Protein AF-A0A2V9KMK6-F1 (afdb_monomer)

Solvent-accessible surface area (backbone atoms only — not comparable to full-atom values): 5082 Å² total; per-residue (Å²): 131,66,86,39,55,46,69,76,48,71,50,78,42,58,88,82,73,81,86,48,68,18,44,37,36,40,30,64,35,31,62,52,82,51,69,84,76,52,74,57,59,44,74,44,82,66,5,45,55,98,86,40,67,31,69,49,67,69,80,91,53,47,75,28,72,60,43,34,29,47,50,76,83,81,85,50,72,45,81,51,63,88,114

Structure (mmCIF, N/CA/C/O backbone):
data_AF-A0A2V9KMK6-F1
#
_entry.id   AF-A0A2V9KMK6-F1
#
loop_
_atom_site.group_PDB
_atom_site.id
_atom_site.type_symbol
_atom_site.label_atom_id
_atom_site.label_alt_id
_atom_site.label_comp_id
_atom_site.label_asym_id
_atom_site.label_entity_id
_atom_site.label_seq_id
_atom_site.pdbx_PDB_ins_code
_atom_site.Cartn_x
_atom_site.Cartn_y
_atom_site.Cartn_z
_atom_site.occupancy
_atom_site.B_iso_or_equiv
_atom_site.auth_seq_id
_atom_site.auth_comp_id
_atom_site.auth_asym_id
_atom_site.auth_atom_id
_atom_site.pdbx_PDB_model_num
ATOM 1 N N . GLY A 1 1 ? -4.016 9.648 -0.265 1.00 51.44 1 GLY A N 1
ATOM 2 C CA . GLY A 1 1 ? -2.958 8.631 -0.402 1.00 51.44 1 GLY A CA 1
ATOM 3 C C . GLY A 1 1 ? -1.652 9.328 -0.701 1.00 51.44 1 GLY A C 1
ATOM 4 O O . GLY A 1 1 ? -1.686 10.311 -1.433 1.00 51.44 1 GLY A O 1
ATOM 5 N N . ASP A 1 2 ? -0.546 8.875 -0.109 1.00 61.34 2 ASP A N 1
ATOM 6 C CA . ASP A 1 2 ? 0.795 9.358 -0.468 1.00 61.34 2 ASP A CA 1
ATOM 7 C C . ASP A 1 2 ? 1.091 8.942 -1.925 1.00 61.34 2 ASP A C 1
ATOM 9 O O . ASP A 1 2 ? 1.021 7.746 -2.223 1.00 61.34 2 ASP A O 1
ATOM 13 N N . PRO A 1 3 ? 1.378 9.883 -2.846 1.00 59.44 3 PRO A N 1
ATOM 14 C CA . PRO A 1 3 ? 1.699 9.568 -4.239 1.00 59.44 3 PRO A CA 1
ATOM 15 C C . PRO A 1 3 ? 2.966 8.714 -4.408 1.00 59.44 3 PRO A C 1
ATOM 17 O O . PRO A 1 3 ? 3.195 8.211 -5.504 1.00 59.44 3 PRO A O 1
ATOM 20 N N . ALA A 1 4 ? 3.768 8.526 -3.354 1.00 65.06 4 ALA A N 1
ATOM 21 C CA . ALA A 1 4 ? 4.899 7.599 -3.345 1.00 65.06 4 ALA A CA 1
ATOM 22 C C . ALA A 1 4 ? 4.484 6.121 -3.469 1.00 65.06 4 ALA A C 1
ATOM 24 O O . ALA A 1 4 ? 5.286 5.291 -3.892 1.00 65.06 4 ALA A O 1
ATOM 25 N N . HIS A 1 5 ? 3.258 5.770 -3.065 1.00 72.56 5 HIS A N 1
ATOM 26 C CA . HIS A 1 5 ? 2.853 4.376 -2.891 1.00 72.56 5 HIS A CA 1
ATOM 27 C C . HIS A 1 5 ? 1.866 3.929 -3.968 1.00 72.56 5 HIS A C 1
ATOM 29 O O . HIS A 1 5 ? 0.749 4.450 -4.084 1.00 72.56 5 HIS A O 1
ATOM 35 N N . TRP A 1 6 ? 2.252 2.903 -4.730 1.00 77.88 6 TRP A N 1
ATOM 36 C CA . TRP A 1 6 ? 1.358 2.275 -5.695 1.00 77.88 6 TRP A CA 1
ATOM 37 C C . TRP A 1 6 ? 0.471 1.227 -5.013 1.00 77.88 6 TRP A C 1
ATOM 39 O O . TRP A 1 6 ? 0.753 0.023 -5.026 1.00 77.88 6 TRP A O 1
ATOM 49 N N . ASN A 1 7 ? -0.628 1.713 -4.433 1.00 83.50 7 ASN A N 1
ATOM 50 C CA .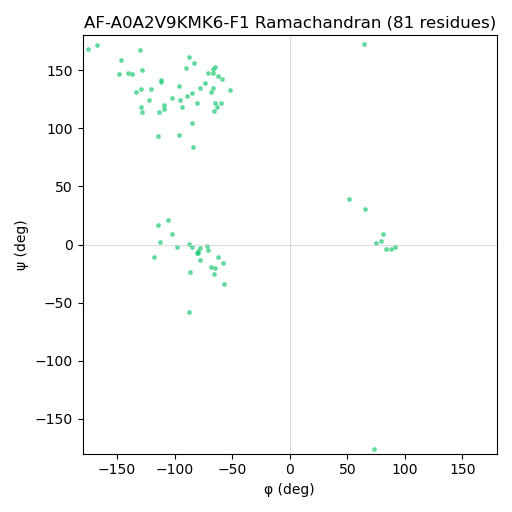 ASN A 1 7 ? -1.652 0.873 -3.817 1.00 83.50 7 ASN A CA 1
ATOM 51 C C . ASN A 1 7 ? -2.388 0.080 -4.907 1.00 83.50 7 ASN A C 1
ATOM 53 O O . ASN A 1 7 ? -2.810 0.644 -5.918 1.00 83.50 7 ASN A O 1
ATOM 57 N N . THR A 1 8 ? -2.541 -1.226 -4.704 1.00 87.38 8 THR A N 1
ATOM 58 C CA . THR A 1 8 ? -3.168 -2.143 -5.677 1.00 87.38 8 THR A CA 1
ATOM 59 C C . THR A 1 8 ? -4.431 -2.813 -5.162 1.00 87.38 8 THR A C 1
ATOM 61 O O . THR A 1 8 ? -5.176 -3.391 -5.950 1.00 87.38 8 THR A O 1
ATOM 64 N N . GLY A 1 9 ? -4.717 -2.691 -3.868 1.00 92.25 9 GLY A N 1
ATOM 65 C CA . GLY A 1 9 ? -5.955 -3.178 -3.282 1.00 92.25 9 GLY A CA 1
ATOM 66 C C . GLY A 1 9 ? -6.081 -2.809 -1.814 1.00 92.25 9 GLY A C 1
ATOM 67 O O . GLY A 1 9 ? -5.119 -2.374 -1.181 1.00 92.25 9 GLY A O 1
ATOM 68 N N . CYS A 1 10 ? -7.277 -2.997 -1.273 1.00 95.69 10 CYS A N 1
ATOM 69 C CA . CYS A 1 10 ? -7.548 -2.888 0.151 1.00 95.69 10 CYS A CA 1
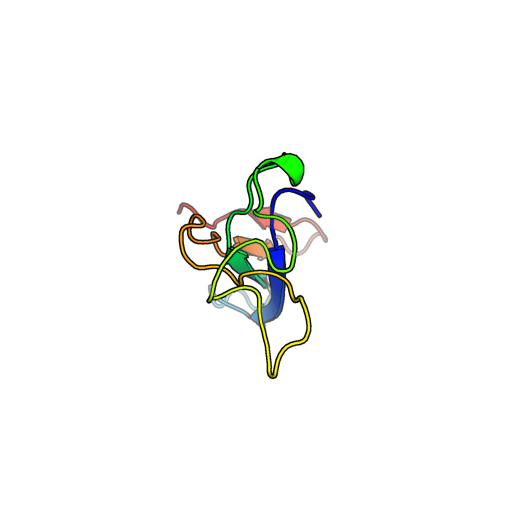ATOM 70 C C . CYS A 1 10 ? -8.635 -3.882 0.568 1.00 95.69 10 CYS A C 1
ATOM 72 O O . CYS A 1 10 ? -9.407 -4.359 -0.267 1.00 95.69 10 CYS A O 1
ATOM 74 N N . ALA A 1 11 ? -8.671 -4.201 1.858 1.00 97.19 11 ALA A N 1
ATOM 75 C CA . ALA A 1 11 ? -9.691 -5.047 2.462 1.00 97.19 11 ALA A CA 1
ATOM 76 C C . ALA A 1 11 ? -9.946 -4.614 3.908 1.00 97.19 11 ALA A C 1
ATOM 78 O O . ALA A 1 11 ? -9.021 -4.185 4.599 1.00 97.19 11 ALA A O 1
ATOM 79 N N . PHE A 1 12 ? -11.194 -4.761 4.353 1.00 97.75 12 PHE A N 1
ATOM 80 C CA . PHE A 1 12 ? -11.540 -4.677 5.767 1.00 97.75 12 PHE A CA 1
ATOM 81 C C . PHE A 1 12 ? -11.435 -6.064 6.400 1.00 97.75 12 PHE A C 1
ATOM 83 O O . PHE A 1 12 ? -12.017 -7.017 5.876 1.00 97.75 12 PHE A O 1
ATOM 90 N N . ILE A 1 13 ? -10.690 -6.169 7.497 1.00 96.81 13 ILE A N 1
ATOM 91 C CA . ILE A 1 13 ? -10.449 -7.410 8.244 1.00 96.81 13 ILE A CA 1
ATOM 92 C C . ILE A 1 13 ? -10.475 -7.103 9.741 1.00 96.81 13 ILE A C 1
ATOM 94 O O . ILE A 1 13 ? -10.081 -6.017 10.126 1.00 96.81 13 ILE A O 1
ATOM 98 N N . ASP A 1 14 ? -10.927 -8.033 10.573 1.00 97.56 14 ASP A N 1
ATOM 99 C CA . ASP A 1 14 ? -10.774 -7.952 12.034 1.00 97.56 14 ASP A CA 1
ATOM 100 C C . ASP A 1 14 ? -9.525 -8.770 12.395 1.00 97.56 14 ASP A C 1
ATOM 102 O O . ASP A 1 14 ? -9.588 -10.003 12.416 1.00 97.56 14 ASP A O 1
ATOM 106 N N . TYR A 1 15 ? -8.360 -8.117 12.505 1.00 96.06 15 TYR A N 1
ATOM 107 C CA . TYR A 1 15 ? -7.084 -8.848 12.618 1.00 96.06 15 TYR A CA 1
ATOM 108 C C . TYR A 1 15 ? -6.729 -9.221 14.061 1.00 96.06 15 TYR A C 1
ATOM 110 O O . TYR A 1 15 ? -5.947 -10.156 14.261 1.00 96.06 15 TYR A O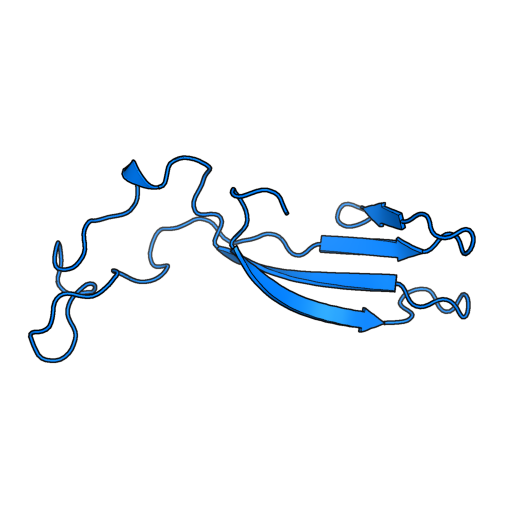 1
ATOM 118 N N . ASP A 1 16 ? -7.262 -8.496 15.047 1.00 96.12 16 ASP A N 1
ATOM 119 C CA . ASP A 1 16 ? -6.967 -8.690 16.470 1.00 96.12 16 ASP A CA 1
ATOM 120 C C . ASP A 1 16 ? -8.154 -9.218 17.293 1.00 96.12 16 ASP A C 1
ATOM 122 O O . ASP A 1 16 ? -8.002 -9.489 18.487 1.00 96.12 16 ASP A O 1
ATOM 126 N N . HIS A 1 17 ? -9.287 -9.473 16.633 1.00 96.75 17 HIS A N 1
ATOM 127 C CA . HIS A 1 17 ? -10.508 -10.045 17.198 1.00 96.75 17 HIS A CA 1
ATOM 128 C C . HIS A 1 17 ? -11.186 -9.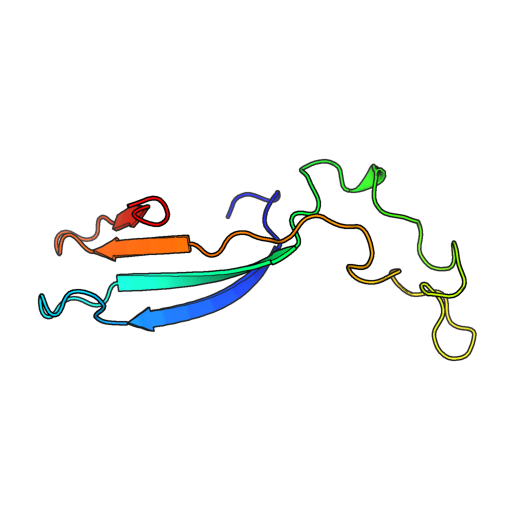144 18.236 1.00 96.75 17 HIS A C 1
ATOM 130 O O . HIS A 1 17 ? -11.833 -9.636 19.169 1.00 96.75 17 HIS A O 1
ATOM 136 N N . ASP A 1 18 ? -11.058 -7.828 18.092 1.00 97.38 18 ASP A N 1
ATOM 137 C CA . ASP A 1 18 ? -11.724 -6.859 18.958 1.00 97.38 18 ASP A CA 1
ATOM 138 C C . ASP A 1 18 ? -13.173 -6.537 18.523 1.00 97.38 18 ASP A C 1
ATOM 140 O O . ASP A 1 18 ? -13.882 -5.780 19.204 1.00 97.38 18 ASP A O 1
ATOM 144 N N . GLY A 1 19 ? -13.625 -7.138 17.413 1.00 97.44 19 GLY A N 1
ATOM 145 C CA . GLY A 1 19 ? -14.952 -6.958 16.832 1.00 97.44 19 GLY A CA 1
ATOM 146 C C . GLY A 1 19 ? -15.100 -5.694 15.980 1.00 97.44 19 GLY A C 1
ATOM 147 O O . GLY A 1 19 ? -16.222 -5.353 15.588 1.00 97.44 19 GLY A O 1
ATOM 148 N N . ARG A 1 20 ? -14.006 -4.984 15.695 1.00 97.50 20 ARG A N 1
ATOM 149 C CA . ARG A 1 20 ? -13.947 -3.807 14.826 1.00 97.50 20 ARG A CA 1
ATOM 150 C C . ARG A 1 20 ? -13.171 -4.160 13.563 1.00 97.50 20 ARG A C 1
ATOM 152 O O . ARG A 1 20 ? -12.179 -4.867 13.578 1.00 97.50 20 ARG A O 1
ATOM 159 N N . LEU A 1 21 ? -13.655 -3.665 12.426 1.00 97.94 21 LEU A N 1
ATOM 160 C CA . LEU A 1 21 ? -12.958 -3.872 11.160 1.00 97.94 21 LEU A CA 1
ATOM 161 C C . LEU A 1 21 ? -11.802 -2.879 11.029 1.00 97.94 21 LEU A C 1
ATOM 163 O O . LEU A 1 21 ? -12.019 -1.662 11.010 1.00 97.94 21 LEU A O 1
ATOM 167 N N . ASP A 1 22 ? -10.606 -3.426 10.871 1.00 98.19 22 ASP A N 1
ATOM 168 C CA . ASP A 1 22 ? -9.362 -2.757 10.520 1.00 98.19 22 ASP A CA 1
ATOM 169 C C . ASP A 1 22 ? -9.203 -2.661 9.001 1.00 98.19 22 ASP A C 1
ATOM 171 O O . ASP A 1 22 ? -9.835 -3.391 8.231 1.00 98.19 22 ASP A O 1
ATOM 175 N N . LEU A 1 23 ? -8.336 -1.756 8.545 1.00 97.25 23 LEU A N 1
ATOM 176 C CA . LEU A 1 23 ? -8.083 -1.540 7.122 1.00 97.25 23 LEU A CA 1
ATOM 177 C C . LEU A 1 23 ? -6.698 -2.057 6.732 1.00 97.25 23 LEU A C 1
ATOM 179 O O . LEU A 1 23 ? -5.675 -1.503 7.131 1.00 97.25 23 LEU A O 1
ATOM 183 N N . PHE A 1 24 ? -6.666 -3.062 5.864 1.00 96.50 24 PHE A N 1
ATOM 184 C CA . PHE A 1 24 ? -5.454 -3.502 5.182 1.00 96.50 24 PHE A CA 1
ATOM 185 C C . PHE A 1 24 ? -5.352 -2.863 3.793 1.00 96.50 24 PHE A C 1
ATOM 187 O O . PHE A 1 24 ? -6.330 -2.831 3.040 1.00 96.50 24 PHE A O 1
ATOM 194 N N . VAL A 1 25 ? -4.160 -2.395 3.419 1.00 94.94 25 VAL A N 1
ATOM 195 C CA . VAL A 1 25 ? -3.873 -1.787 2.115 1.00 94.94 25 VAL A CA 1
ATOM 196 C C . VAL A 1 25 ? -2.643 -2.443 1.489 1.00 94.94 25 VAL A C 1
ATOM 198 O O . VAL A 1 25 ? -1.535 -2.375 2.024 1.00 94.94 25 VAL A O 1
AT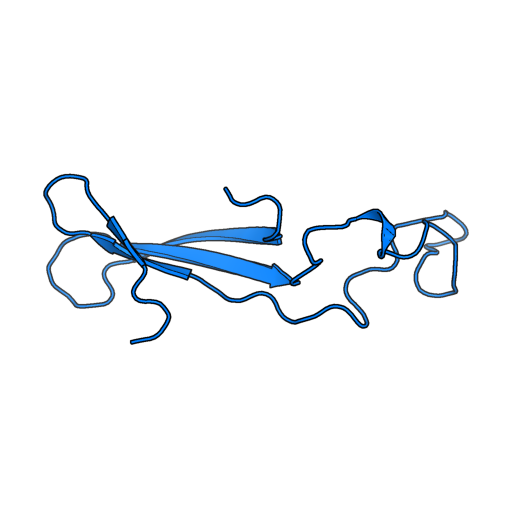OM 201 N N . ALA A 1 26 ? -2.839 -3.064 0.327 1.00 92.44 26 ALA A N 1
ATOM 202 C CA . ALA A 1 26 ? -1.791 -3.72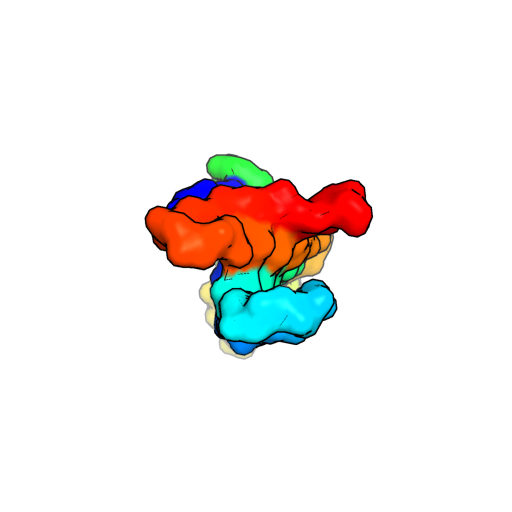7 -0.433 1.00 92.44 26 ALA A CA 1
ATOM 203 C C . ALA A 1 26 ? -1.043 -2.732 -1.328 1.00 92.44 26 ALA A C 1
ATOM 205 O O . ALA A 1 26 ? -1.660 -2.019 -2.126 1.00 92.44 26 ALA A O 1
ATOM 206 N N . ASN A 1 27 ? 0.288 -2.749 -1.269 1.00 89.81 27 ASN A N 1
ATOM 207 C CA . ASN A 1 27 ? 1.155 -1.941 -2.122 1.00 89.81 27 ASN A CA 1
ATOM 208 C C . ASN A 1 27 ? 2.076 -2.807 -2.952 1.00 89.81 27 ASN A C 1
ATOM 210 O O . ASN A 1 27 ? 2.713 -3.728 -2.451 1.00 89.81 27 ASN A O 1
ATOM 214 N N . TYR A 1 28 ? 2.162 -2.475 -4.235 1.00 84.50 28 TYR A N 1
ATOM 215 C CA . TYR A 1 28 ? 2.866 -3.311 -5.192 1.00 84.50 28 TYR A CA 1
ATOM 216 C C . TYR A 1 28 ? 4.352 -2.986 -5.280 1.00 84.50 28 TYR A C 1
ATOM 218 O O . TYR A 1 28 ? 5.198 -3.842 -5.036 1.00 84.50 28 TYR A O 1
ATOM 226 N N . VAL A 1 29 ? 4.681 -1.740 -5.602 1.00 84.12 29 VAL A N 1
ATOM 227 C CA . VAL A 1 29 ? 6.066 -1.287 -5.726 1.00 84.12 29 VAL A CA 1
ATOM 228 C C . VAL A 1 29 ? 6.235 0.072 -5.083 1.00 84.12 29 VAL A C 1
ATOM 230 O O . VAL A 1 29 ? 5.331 0.910 -5.122 1.00 84.12 29 VAL A O 1
ATOM 233 N N . ASP A 1 30 ? 7.419 0.275 -4.528 1.00 78.44 30 ASP A N 1
ATOM 234 C CA . ASP A 1 30 ? 7.917 1.595 -4.197 1.00 78.44 30 ASP A CA 1
ATOM 235 C C . ASP A 1 30 ? 8.562 2.173 -5.462 1.00 78.44 30 ASP A C 1
ATOM 237 O O . ASP A 1 30 ? 9.631 1.741 -5.905 1.00 78.44 30 ASP A O 1
ATOM 241 N N . GLN A 1 31 ? 7.851 3.103 -6.099 1.00 70.12 31 GLN A N 1
ATOM 242 C CA . GLN A 1 31 ? 8.332 3.794 -7.299 1.00 70.12 31 GLN A CA 1
ATOM 243 C C . GLN A 1 31 ? 9.165 5.034 -6.955 1.00 70.12 31 GLN A C 1
ATOM 245 O O . GLN A 1 31 ? 9.625 5.729 -7.863 1.00 70.12 31 GLN A O 1
ATOM 250 N N . GLY A 1 32 ? 9.359 5.320 -5.663 1.00 63.75 32 GLY A N 1
ATOM 251 C CA . GLY A 1 32 ? 9.851 6.601 -5.187 1.00 63.75 32 GLY A CA 1
ATOM 252 C C . GLY A 1 32 ? 8.879 7.748 -5.489 1.00 63.75 32 GLY A C 1
ATOM 253 O O . GLY A 1 32 ? 7.884 7.611 -6.197 1.00 63.75 32 GLY A O 1
ATOM 254 N N . ARG A 1 33 ? 9.179 8.937 -4.958 1.00 63.31 33 ARG A N 1
ATOM 255 C CA . ARG A 1 33 ? 8.375 10.151 -5.210 1.00 63.31 33 ARG A CA 1
ATOM 256 C C . ARG A 1 33 ? 8.670 10.830 -6.550 1.00 63.31 33 ARG A C 1
ATOM 258 O O . ARG A 1 33 ? 7.974 11.779 -6.904 1.00 63.31 33 ARG A O 1
ATOM 265 N N . ASP A 1 34 ? 9.696 10.384 -7.278 1.00 71.38 34 ASP A N 1
ATOM 266 C CA . ASP A 1 34 ? 10.099 10.982 -8.552 1.00 71.38 34 ASP A CA 1
ATOM 267 C C . ASP A 1 34 ? 9.905 10.018 -9.725 1.00 71.38 34 ASP A C 1
ATOM 269 O O . ASP A 1 34 ? 10.793 9.254 -10.106 1.00 71.38 34 ASP A O 1
ATOM 273 N N . PHE A 1 35 ? 8.740 10.129 -10.362 1.00 71.56 35 PHE A N 1
ATOM 274 C CA . PHE A 1 35 ? 8.393 9.382 -11.570 1.00 71.56 35 PHE A CA 1
ATOM 275 C C . PHE A 1 35 ? 9.368 9.607 -12.739 1.00 71.56 35 PHE A C 1
ATOM 277 O O . PHE A 1 35 ? 9.370 8.813 -13.678 1.00 71.56 35 PHE A O 1
ATOM 284 N N . ARG A 1 36 ? 10.218 10.649 -12.713 1.00 70.81 36 ARG A N 1
ATOM 285 C CA . ARG A 1 36 ? 11.252 10.861 -13.744 1.00 70.81 36 ARG A CA 1
ATOM 286 C C . ARG A 1 36 ? 12.355 9.807 -13.710 1.00 70.81 36 ARG A C 1
ATOM 288 O O . ARG A 1 36 ? 13.055 9.655 -14.709 1.00 70.81 36 ARG A O 1
ATOM 295 N N . LEU A 1 37 ? 12.505 9.096 -12.593 1.00 73.94 37 LEU A N 1
ATOM 296 C CA . LEU A 1 37 ? 13.453 7.992 -12.453 1.00 73.94 37 LEU A CA 1
ATOM 297 C C . LEU A 1 37 ? 12.942 6.700 -13.104 1.00 73.94 37 LEU A C 1
ATOM 299 O O . LEU A 1 37 ? 13.723 5.773 -13.320 1.00 73.94 37 LEU A O 1
ATOM 303 N N . LEU A 1 38 ? 11.653 6.634 -13.452 1.00 79.75 38 LEU A N 1
ATOM 304 C CA . LEU A 1 38 ? 11.105 5.488 -14.162 1.00 79.75 38 LEU A CA 1
ATOM 305 C C . LEU A 1 38 ? 11.568 5.497 -15.627 1.00 79.75 38 LEU A C 1
ATOM 307 O O . LEU A 1 38 ? 11.572 6.550 -16.276 1.00 79.75 38 LEU A O 1
ATOM 311 N N . PRO A 1 39 ? 11.932 4.333 -16.193 1.00 83.12 39 PRO A N 1
ATOM 312 C CA . PRO A 1 39 ? 12.323 4.274 -17.590 1.00 83.12 39 PRO A CA 1
ATOM 313 C C . PRO A 1 39 ? 11.162 4.678 -18.509 1.00 83.12 39 PRO A C 1
ATOM 315 O O . PRO A 1 39 ? 9.990 4.396 -18.239 1.00 83.12 39 PRO A O 1
ATOM 318 N N . ARG A 1 40 ? 11.492 5.340 -19.621 1.00 85.94 40 ARG A N 1
ATOM 319 C CA . ARG A 1 40 ? 10.485 5.794 -20.588 1.00 85.94 40 ARG A CA 1
ATOM 320 C C . ARG A 1 40 ? 9.818 4.595 -21.272 1.00 85.94 40 ARG A C 1
ATOM 322 O O . ARG A 1 40 ? 10.489 3.598 -21.538 1.00 85.94 40 ARG A O 1
ATOM 329 N N . PRO A 1 41 ? 8.533 4.691 -21.649 1.00 88.62 41 PRO A N 1
ATOM 330 C CA . PRO A 1 41 ? 7.904 3.662 -22.464 1.00 88.62 41 PRO A CA 1
ATOM 331 C C . PRO A 1 41 ? 8.731 3.346 -23.717 1.00 88.62 41 PRO A C 1
ATOM 333 O O . PRO A 1 41 ? 9.211 4.252 -24.398 1.00 88.62 41 PRO A O 1
ATOM 336 N N . GLY A 1 42 ? 8.933 2.060 -24.002 1.00 90.06 42 GLY A N 1
ATOM 337 C CA . GLY A 1 42 ? 9.754 1.610 -25.129 1.00 90.06 42 GLY A CA 1
ATOM 338 C C . GLY A 1 42 ? 11.275 1.727 -24.963 1.00 90.06 42 GLY A C 1
ATOM 339 O O . GLY A 1 42 ? 11.983 1.338 -25.889 1.00 90.06 42 GLY A O 1
ATOM 340 N N . SER A 1 43 ? 11.801 2.197 -23.821 1.00 90.38 43 SER A N 1
ATOM 341 C CA . SER A 1 43 ? 13.249 2.411 -23.622 1.00 90.38 43 SER A CA 1
ATOM 342 C C . SER A 1 43 ? 14.084 1.131 -23.489 1.00 90.38 43 SER A C 1
ATOM 344 O O . SER A 1 43 ? 15.296 1.205 -23.310 1.00 90.38 43 SER A O 1
ATOM 346 N N . GLY A 1 44 ? 13.460 -0.044 -23.537 1.00 85.06 44 GLY A N 1
ATOM 347 C CA . GLY A 1 44 ? 14.134 -1.333 -23.441 1.00 85.06 44 GLY A CA 1
ATOM 348 C C . GLY A 1 4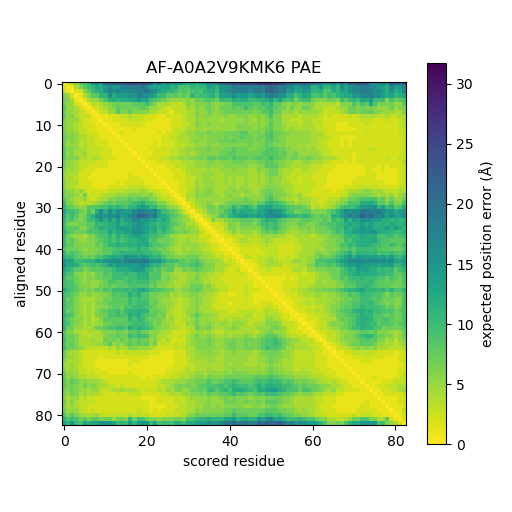4 ? 13.219 -2.488 -23.831 1.00 85.06 44 GLY A C 1
ATOM 349 O O . GLY A 1 44 ? 12.013 -2.313 -24.007 1.00 85.06 44 GLY A O 1
ATOM 350 N N . GLN A 1 45 ? 13.791 -3.690 -23.937 1.00 83.88 45 GLN A N 1
ATOM 351 C CA . GLN A 1 45 ? 13.075 -4.899 -24.367 1.00 83.88 45 GLN A CA 1
ATOM 352 C C . GLN A 1 45 ? 11.850 -5.218 -23.491 1.00 83.88 45 GLN A C 1
ATOM 354 O O . GLN A 1 45 ? 10.840 -5.692 -23.998 1.00 83.88 45 GLN A O 1
ATOM 359 N N . PHE A 1 46 ? 11.909 -4.921 -22.190 1.00 86.25 46 PHE A N 1
ATOM 360 C CA . PHE A 1 46 ? 10.792 -5.137 -21.260 1.00 86.25 46 PHE A CA 1
ATOM 361 C C . PHE A 1 46 ? 9.703 -4.056 -21.325 1.00 86.25 46 PHE A C 1
ATOM 363 O O . PHE A 1 46 ? 8.671 -4.191 -20.681 1.00 86.25 46 PHE A O 1
ATOM 370 N N . CYS A 1 47 ? 9.920 -2.998 -22.104 1.00 92.00 47 CYS A N 1
ATOM 371 C CA . CYS A 1 47 ? 9.023 -1.853 -22.259 1.00 92.00 47 CYS A CA 1
ATOM 372 C C . CYS A 1 47 ? 8.293 -1.892 -23.609 1.00 92.00 47 CYS A C 1
ATOM 374 O O . CYS A 1 47 ? 7.893 -0.859 -24.143 1.00 92.00 47 CYS A O 1
ATOM 376 N N . GLN A 1 48 ? 8.203 -3.071 -24.217 1.00 93.06 48 GLN A N 1
ATOM 377 C CA . GLN A 1 48 ? 7.635 -3.288 -25.538 1.00 93.06 48 GLN A CA 1
ATOM 378 C C . GLN A 1 48 ? 6.691 -4.485 -25.468 1.00 93.06 48 GLN A C 1
ATOM 380 O O . GLN A 1 48 ? 7.060 -5.547 -24.967 1.00 93.06 48 GLN A O 1
ATOM 385 N N . TYR A 1 49 ? 5.482 -4.340 -26.003 1.00 90.75 49 TYR A N 1
ATOM 386 C CA . TYR A 1 49 ? 4.541 -5.447 -26.154 1.00 90.75 49 TYR A CA 1
ATOM 387 C C . TYR A 1 49 ? 4.054 -5.501 -27.594 1.00 90.75 49 TYR A C 1
ATOM 389 O O . TYR A 1 49 ? 3.401 -4.577 -28.066 1.00 90.75 49 TYR A O 1
ATOM 397 N N . LYS A 1 50 ? 4.404 -6.574 -28.316 1.00 93.06 50 LYS A N 1
ATOM 398 C CA . LYS A 1 50 ? 4.065 -6.744 -29.744 1.00 93.06 50 LYS A CA 1
ATOM 399 C C . LYS A 1 50 ? 4.453 -5.528 -30.613 1.00 93.06 50 LYS A C 1
ATOM 401 O O . LYS A 1 50 ? 3.709 -5.139 -31.504 1.00 93.06 50 LYS A O 1
ATOM 406 N N . GLY A 1 51 ? 5.610 -4.921 -30.332 1.00 89.81 51 GLY A N 1
ATOM 407 C CA . GLY A 1 51 ? 6.112 -3.734 -31.043 1.00 89.81 51 GLY A CA 1
ATOM 408 C C . GLY A 1 51 ? 5.488 -2.402 -30.609 1.00 89.81 51 GLY A C 1
ATOM 409 O O . GLY A 1 51 ? 5.810 -1.370 -31.190 1.00 89.81 51 GLY A O 1
ATOM 410 N N . ILE A 1 52 ? 4.610 -2.414 -29.602 1.00 92.31 52 ILE A N 1
ATOM 411 C CA . ILE A 1 52 ? 3.989 -1.218 -29.034 1.00 92.31 52 ILE A CA 1
ATOM 412 C C . ILE A 1 52 ? 4.790 -0.780 -27.798 1.00 92.31 52 ILE A C 1
ATOM 414 O O . ILE A 1 52 ? 4.923 -1.579 -26.860 1.00 92.31 52 ILE A O 1
ATOM 418 N N . PRO A 1 53 ? 5.282 0.475 -27.750 1.00 92.88 53 PRO A N 1
ATOM 419 C CA . PRO A 1 53 ? 5.922 1.028 -26.561 1.00 92.88 53 PRO A CA 1
ATOM 420 C C . PRO A 1 53 ? 4.962 1.028 -25.365 1.00 92.88 53 PRO A C 1
ATOM 422 O O . PRO A 1 53 ? 3.897 1.639 -25.417 1.00 92.88 53 PRO A O 1
ATOM 425 N N . MET A 1 54 ? 5.345 0.362 -24.277 1.00 90.62 54 MET A N 1
ATOM 426 C CA . MET A 1 54 ? 4.587 0.278 -23.022 1.00 90.62 54 MET A CA 1
ATOM 427 C C . MET A 1 54 ? 5.483 0.612 -21.822 1.00 90.62 54 MET A C 1
ATOM 429 O O . MET A 1 54 ? 6.708 0.662 -21.942 1.00 90.62 54 MET A O 1
ATOM 433 N N . ALA A 1 55 ? 4.885 0.838 -20.649 1.00 87.56 55 ALA A N 1
ATOM 434 C CA . ALA A 1 55 ? 5.640 0.957 -19.403 1.00 87.56 55 ALA A CA 1
ATOM 435 C C . ALA A 1 55 ? 6.443 -0.330 -19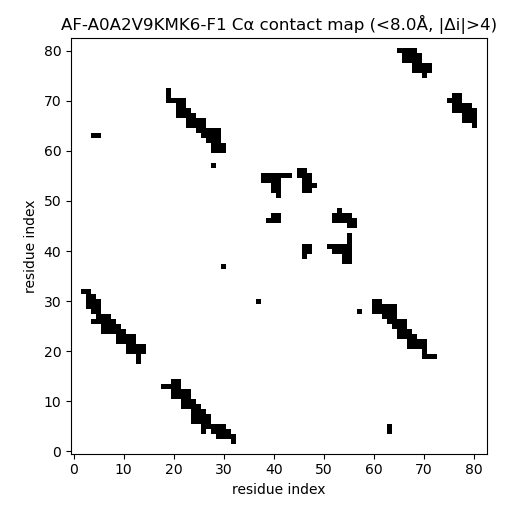.128 1.00 87.56 55 ALA A C 1
ATOM 437 O O . ALA A 1 55 ? 5.964 -1.434 -19.375 1.00 87.56 55 ALA A O 1
ATOM 438 N N . CYS A 1 56 ? 7.657 -0.189 -18.594 1.00 87.00 56 CYS A N 1
ATOM 439 C CA . CYS A 1 56 ? 8.627 -1.284 -18.446 1.00 87.00 56 CYS A CA 1
ATOM 440 C C . CYS A 1 56 ? 8.283 -2.335 -17.376 1.00 87.00 56 CYS A C 1
ATOM 442 O O . CYS A 1 56 ? 9.004 -3.324 -17.219 1.00 87.00 56 CYS A O 1
ATOM 444 N N . GLY A 1 57 ? 7.200 -2.119 -16.626 1.00 82.19 57 GLY A N 1
ATOM 445 C CA . GLY A 1 57 ? 6.834 -2.939 -15.478 1.00 82.19 57 GLY A CA 1
ATOM 446 C C . GLY A 1 57 ? 7.733 -2.699 -14.255 1.00 82.19 57 GLY A C 1
ATOM 447 O O . GLY A 1 57 ? 8.606 -1.834 -14.273 1.00 82.19 57 GLY A O 1
ATOM 448 N N . PRO A 1 58 ? 7.526 -3.463 -13.172 1.00 82.25 58 PRO A N 1
ATOM 449 C CA . PRO A 1 58 ? 8.132 -3.216 -11.856 1.00 82.25 58 PRO A CA 1
ATOM 450 C C . PRO A 1 58 ? 9.601 -3.648 -11.739 1.00 82.25 58 PRO A C 1
ATOM 452 O O . PRO A 1 58 ? 10.195 -3.531 -10.671 1.00 82.25 58 PRO A O 1
ATOM 455 N N . ARG A 1 59 ? 10.180 -4.253 -12.784 1.00 79.81 59 ARG A N 1
ATOM 456 C CA . ARG A 1 59 ? 11.481 -4.923 -12.682 1.00 79.81 59 ARG A CA 1
ATOM 457 C C . ARG A 1 59 ? 12.566 -3.897 -12.336 1.00 79.81 59 ARG A C 1
ATOM 459 O O . ARG A 1 59 ? 12.832 -3.002 -13.128 1.00 79.81 59 ARG A O 1
ATOM 466 N N . GLY A 1 60 ? 13.209 -4.079 -11.182 1.00 79.12 60 GLY A N 1
ATOM 467 C CA . GLY A 1 60 ? 14.245 -3.176 -10.670 1.00 79.12 60 GLY A CA 1
ATOM 468 C C . GLY A 1 60 ? 13.728 -2.054 -9.763 1.00 79.12 60 GLY A C 1
ATOM 469 O O . GLY A 1 60 ? 14.545 -1.298 -9.250 1.00 79.12 60 GLY A O 1
ATOM 470 N N . LEU A 1 61 ? 12.412 -1.954 -9.542 1.00 80.50 61 LEU A N 1
ATOM 471 C CA . LEU A 1 61 ? 11.830 -1.064 -8.533 1.00 80.50 61 LEU A CA 1
ATOM 472 C C . LEU A 1 61 ? 11.851 -1.726 -7.151 1.00 80.50 61 LEU A C 1
ATOM 474 O O . LEU A 1 61 ? 11.894 -2.955 -7.039 1.00 80.50 61 LEU A O 1
ATOM 478 N N . GLY A 1 62 ? 11.818 -0.902 -6.103 1.00 80.19 62 GLY A N 1
ATOM 479 C CA . GLY A 1 62 ? 11.711 -1.381 -4.729 1.00 80.19 62 GLY A CA 1
ATOM 480 C C . GLY A 1 62 ? 10.374 -2.080 -4.483 1.00 80.19 62 GLY A C 1
ATOM 481 O O . GLY A 1 62 ? 9.368 -1.786 -5.135 1.00 80.19 62 GLY A O 1
ATOM 482 N N . SER A 1 63 ? 10.350 -3.015 -3.531 1.00 81.62 63 SER A N 1
ATOM 483 C CA . SER A 1 63 ? 9.090 -3.619 -3.088 1.00 81.62 63 SER A CA 1
ATOM 484 C C . SER A 1 63 ? 8.235 -2.571 -2.388 1.00 81.62 63 SER A C 1
ATOM 486 O O . SER A 1 63 ? 8.730 -1.850 -1.524 1.00 81.62 63 SER A O 1
ATOM 488 N N . GLY A 1 64 ? 6.945 -2.528 -2.720 1.00 84.31 64 GLY A N 1
ATOM 489 C CA . GLY A 1 64 ? 5.981 -1.763 -1.943 1.00 84.31 64 GLY A CA 1
ATOM 490 C C . GLY A 1 64 ? 5.823 -2.376 -0.553 1.00 84.31 64 GLY A C 1
ATOM 491 O O . GLY A 1 64 ? 6.001 -3.585 -0.371 1.00 84.31 64 GLY A O 1
ATOM 492 N N . ARG A 1 65 ? 5.491 -1.539 0.429 1.00 87.62 65 ARG A N 1
ATOM 493 C CA . ARG A 1 65 ? 5.167 -1.975 1.786 1.00 87.62 65 ARG A CA 1
ATOM 494 C C . ARG A 1 65 ? 3.656 -1.960 1.992 1.00 87.62 65 ARG A C 1
ATOM 496 O O . ARG A 1 65 ? 3.011 -0.941 1.759 1.00 87.62 65 ARG A O 1
ATOM 503 N N . ASN A 1 66 ? 3.093 -3.082 2.426 1.00 91.56 66 ASN A N 1
ATOM 504 C CA . ASN A 1 66 ? 1.678 -3.144 2.789 1.00 91.56 66 ASN A CA 1
ATOM 505 C C . ASN A 1 66 ? 1.431 -2.383 4.093 1.00 91.56 66 ASN A C 1
ATOM 507 O O . ASN A 1 66 ? 2.294 -2.386 4.972 1.00 91.56 66 ASN A O 1
ATOM 511 N N . PHE A 1 67 ? 0.251 -1.779 4.210 1.00 93.44 67 PHE A N 1
ATOM 512 C CA . PHE A 1 67 ? -0.166 -1.079 5.418 1.00 93.44 67 PHE A CA 1
ATOM 513 C C . PHE A 1 67 ? -1.311 -1.810 6.111 1.00 93.44 67 PHE A C 1
ATOM 515 O O . PHE A 1 67 ? -2.219 -2.320 5.453 1.00 93.44 67 PHE A O 1
ATOM 522 N N . LEU A 1 68 ? -1.275 -1.822 7.437 1.00 96.56 68 LEU A N 1
ATOM 523 C CA . LEU A 1 68 ? -2.358 -2.238 8.309 1.00 96.56 68 LEU A CA 1
ATOM 524 C C . LEU A 1 68 ? -2.702 -1.076 9.238 1.00 96.56 68 LEU A C 1
ATOM 526 O O . LEU A 1 68 ? -1.841 -0.557 9.949 1.00 96.56 68 LEU A O 1
ATOM 530 N N . TYR A 1 69 ? -3.966 -0.678 9.218 1.00 97.12 69 TYR A N 1
ATOM 531 C CA . TYR A 1 69 ? -4.502 0.399 10.029 1.00 97.12 69 TYR A CA 1
ATOM 532 C C . TYR A 1 69 ? -5.494 -0.160 11.044 1.00 97.12 69 TYR A C 1
ATOM 534 O O . TYR A 1 69 ? -6.563 -0.625 10.648 1.00 97.12 69 TYR A O 1
ATOM 542 N N . HIS A 1 70 ? -5.154 -0.069 12.329 1.00 98.00 70 HIS A N 1
ATOM 543 C CA . HIS A 1 70 ? -6.009 -0.509 13.428 1.00 98.00 70 HIS A CA 1
ATOM 544 C C . HIS A 1 70 ? -7.118 0.505 13.721 1.00 98.00 70 HIS A C 1
ATOM 546 O O . HIS A 1 70 ? -6.832 1.706 13.779 1.00 98.00 70 HIS A O 1
ATOM 552 N N . ASN A 1 71 ? -8.351 0.035 13.907 1.00 98.06 71 ASN A N 1
ATOM 553 C CA . ASN A 1 71 ? -9.535 0.848 14.182 1.00 98.06 71 ASN A CA 1
ATOM 554 C C . ASN A 1 71 ? -9.813 0.987 15.688 1.00 98.06 71 ASN A C 1
ATOM 556 O O . ASN A 1 71 ? -10.171 0.026 16.367 1.00 98.06 71 ASN A O 1
ATOM 560 N N . HIS A 1 72 ? -9.777 2.220 16.197 1.00 96.69 72 HIS A N 1
ATOM 561 C CA . HIS A 1 72 ? -10.004 2.497 17.624 1.00 96.69 72 HIS A CA 1
ATOM 562 C C . HIS A 1 72 ? -11.487 2.511 18.029 1.00 96.69 72 HIS A C 1
ATOM 564 O O . HIS A 1 72 ? -11.807 2.600 19.212 1.00 96.69 72 HIS A O 1
ATOM 570 N N . GLY A 1 73 ? -12.412 2.434 17.065 1.00 96.12 73 GLY A N 1
ATOM 571 C CA . GLY A 1 73 ? -13.861 2.438 17.302 1.00 96.12 73 GLY A CA 1
ATOM 572 C C . GLY A 1 73 ? -14.491 3.825 17.459 1.00 96.12 73 GLY A C 1
ATOM 573 O O . GLY A 1 73 ? -15.712 3.935 17.538 1.00 96.12 73 GLY A O 1
ATOM 574 N N . ASP A 1 74 ? -13.691 4.888 17.443 1.00 96.56 74 ASP A N 1
ATOM 575 C CA . ASP A 1 74 ? -14.121 6.293 17.473 1.00 96.56 74 ASP A CA 1
ATOM 576 C C . ASP A 1 74 ? -14.064 6.966 16.086 1.00 96.56 74 ASP A C 1
ATOM 578 O O . ASP A 1 74 ? -14.249 8.176 15.952 1.00 96.56 74 ASP A O 1
ATOM 582 N N . GLY A 1 75 ? -13.821 6.168 15.041 1.00 92.75 75 GLY A N 1
ATOM 583 C CA . GLY A 1 75 ? -13.623 6.627 13.667 1.00 92.75 75 GLY A CA 1
ATOM 584 C C . GLY A 1 75 ? -12.170 6.977 13.330 1.00 92.75 75 GLY A C 1
ATOM 585 O O . GLY A 1 75 ? -11.890 7.286 12.170 1.00 92.75 75 GLY A O 1
ATOM 586 N N . ALA A 1 76 ? -11.246 6.910 14.293 1.00 96.00 76 ALA A N 1
ATOM 587 C CA . ALA A 1 76 ? -9.819 7.062 14.051 1.00 96.00 76 ALA A CA 1
ATOM 588 C C . ALA A 1 76 ? -9.135 5.718 13.757 1.00 96.00 76 ALA A C 1
ATOM 590 O O . ALA A 1 76 ? -9.534 4.656 14.236 1.00 96.00 76 ALA A O 1
ATOM 591 N N . PHE A 1 77 ? -8.048 5.797 12.988 1.00 97.19 77 PHE A N 1
ATOM 592 C CA . PHE A 1 77 ? -7.209 4.660 12.624 1.00 97.19 77 PHE A CA 1
ATOM 593 C C . PHE A 1 77 ? -5.735 4.951 12.925 1.00 97.19 77 PHE A C 1
ATOM 595 O O . PHE A 1 77 ? -5.290 6.099 12.840 1.00 97.19 77 PHE A O 1
ATOM 602 N N . THR A 1 78 ? -4.943 3.924 13.235 1.00 96.56 78 THR A N 1
ATOM 603 C CA . THR A 1 78 ? -3.483 4.047 13.403 1.00 96.56 78 THR A CA 1
ATOM 604 C C . THR A 1 78 ? -2.736 3.016 12.579 1.00 96.56 78 THR A C 1
ATOM 606 O O . THR A 1 78 ? -3.082 1.843 12.602 1.00 96.56 78 THR A O 1
ATOM 609 N N . ASP A 1 79 ? -1.693 3.460 11.875 1.00 95.50 79 ASP A N 1
ATOM 610 C CA . ASP A 1 79 ? -0.769 2.570 11.172 1.00 95.50 79 ASP A CA 1
ATOM 611 C C . ASP A 1 79 ? 0.003 1.716 12.191 1.00 95.50 79 ASP A C 1
ATOM 613 O O . ASP A 1 79 ? 0.765 2.236 13.009 1.00 95.50 79 ASP A O 1
ATOM 617 N N . VAL A 1 80 ? -0.222 0.405 12.147 1.00 96.19 80 VAL A N 1
ATOM 618 C CA . VAL A 1 80 ? 0.419 -0.598 13.010 1.00 96.19 80 VAL A CA 1
ATOM 619 C C . VAL A 1 80 ? 1.31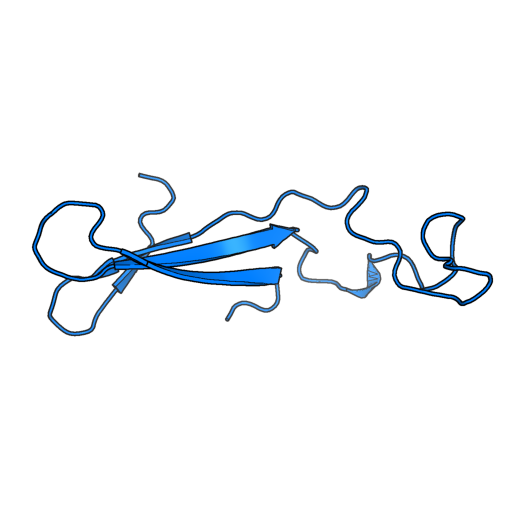7 -1.542 12.216 1.00 96.19 80 VAL A C 1
ATOM 621 O O . VAL A 1 80 ? 1.715 -2.591 12.705 1.00 96.19 80 VAL A O 1
ATOM 624 N N . SER A 1 81 ? 1.681 -1.174 10.991 1.00 92.62 81 SER A N 1
ATOM 625 C CA . SER A 1 81 ? 2.352 -2.075 10.052 1.00 92.62 81 SER A CA 1
ATOM 626 C C . SER A 1 81 ? 3.751 -2.525 10.513 1.00 92.62 81 SER A C 1
ATOM 628 O O . SER A 1 81 ? 4.308 -3.460 9.939 1.00 92.62 81 SER A O 1
ATOM 630 N N . GLU A 1 82 ? 4.393 -1.789 11.435 1.00 86.44 82 GLU A N 1
ATOM 631 C CA . GLU A 1 82 ? 5.755 -2.059 11.962 1.00 86.44 82 GLU A CA 1
ATOM 632 C C . GLU A 1 82 ? 5.771 -2.797 13.307 1.00 86.44 82 GLU A C 1
ATOM 634 O O . GLU A 1 82 ? 6.853 -3.050 13.836 1.00 86.44 82 GLU A O 1
ATOM 639 N N . LYS A 1 83 ? 4.601 -3.087 13.882 1.00 65.81 83 LYS A N 1
ATOM 640 C CA . LYS A 1 83 ? 4.494 -3.728 15.195 1.00 65.81 83 LYS A CA 1
ATOM 641 C C . LYS A 1 83 ? 4.688 -5.238 15.145 1.00 65.81 83 LYS A C 1
ATOM 643 O O . LYS A 1 83 ? 4.295 -5.861 14.135 1.00 65.81 83 LYS A O 1
#

Sequence (83 aa):
GDPAHWNTGCAFIDYDHDGRLDLFVANYVDQGRDFRLLPRPGSGQFCQYKGIPMACGPRGLGSGRNFLYHNHGDGAFTDVSEK

Secondary structure (DSSP, 8-state):
--TTEEEEEEEEE-SSSSSS-EEEEEEEEE--S-GGGSPPTTSSGGGEETTEE----STTSEEPPPEEEEE-SSS-EEE-TT-

Mean predicted aligned error: 5.88 Å

pLDDT: mean 86.98, std 10.88, range [51.44, 98.19]

Foldseek 3Di:
DPPQFAWDDKDWDDPPPPPDTKIKIDTAFRCDPDVVPFDFFPNDPQQADPNDGHGNPCVPTHGGQIWIWDDPPPPDTDTPSPD

Radius of gyration: 17.31 Å; Cα contacts (8 Å, |Δi|>4): 145; chains: 1; bounding box: 29×21×50 Å